Protein AF-A0A527G8Q9-F1 (afdb_monomer)

Foldseek 3Di:
DPDDDDQEAEAEPCVDPCVLQPVLLVLLVCLVVVVDQHAYEYEYQDPDDLVVSLVSSVNNNCVNPVDDDPVSSVSSSVRYHYQHDDPPDPVSVVD

Solvent-accessible surface area (backbone atoms only — not comparable to full-atom values): 5410 Å² total; per-residue (Å²): 129,87,77,86,76,81,71,61,47,78,37,76,48,46,82,36,68,62,30,28,65,46,46,37,35,50,52,43,50,30,33,60,70,65,78,45,88,51,43,35,36,29,29,28,65,63,90,63,56,60,66,57,52,46,52,46,33,50,51,21,26,34,75,68,63,73,63,77,57,67,67,44,47,53,55,39,52,72,31,53,44,67,46,55,33,51,93,87,42,69,73,48,80,75,112

Mean predicted aligned error: 3.5 Å

Nearest PDB structures (foldseek):
  4lgv-assembly1_D  TM=9.762E-01  e=6.355E-09  Mycobacterium avium 104
  4lgv-assembly1_A  TM=9.756E-01  e=2.381E-08  Mycobacterium avium 104
  4lgv-assembly1_B  TM=9.680E-01  e=2.535E-08  Mycobacterium avium 104
  1e77-assembly1_A  TM=8.858E-01  e=3.019E-06  Leuconostoc mesenteroides
  1h93-assembly1_A  TM=8.956E-01  e=8.794E-06  Leuconostoc mesenteroides

Sequence (95 aa):
MSQERSDTLVLFGATGDLAHKKIFPALYQMVAKGTLTEPVIGVAFDAWDLKQLQARARDGIVNALGKIDEKAFAKFASLLRYVSGDYRDGATFEK

Secondary structure (DSSP, 8-state):
-PPPPPS-EEEETTTSHHIIIIIHHHHHHHHHTTS--S-EEEEESS---HHHHHHHHHHHHHHHHS---HHHHHHHHHHEEEEE--TT-GGGGG-

Structure (mmCIF, N/CA/C/O backbone):
data_AF-A0A527G8Q9-F1
#
_entry.id   AF-A0A527G8Q9-F1
#
loop_
_atom_site.group_PDB
_atom_site.id
_atom_site.type_symbol
_atom_site.label_atom_id
_atom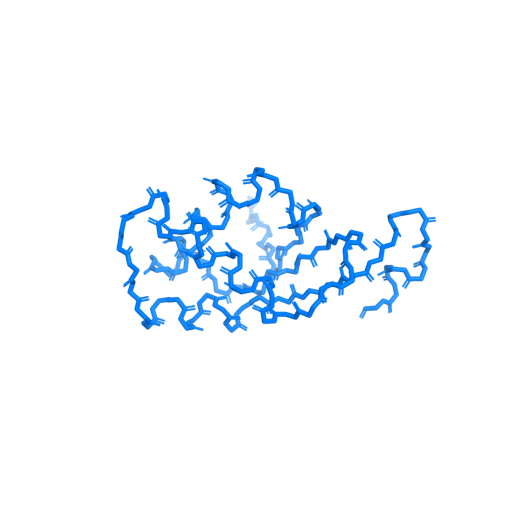_site.label_alt_id
_atom_site.label_comp_id
_atom_site.label_asym_id
_atom_site.label_entity_id
_atom_site.label_seq_id
_atom_site.pdbx_PDB_ins_code
_atom_site.Cartn_x
_atom_site.Cartn_y
_atom_site.Cartn_z
_atom_site.occupancy
_atom_site.B_iso_or_equiv
_atom_site.auth_seq_id
_atom_site.auth_comp_id
_atom_site.auth_asym_id
_atom_site.auth_atom_id
_atom_site.pdbx_PDB_model_num
ATOM 1 N N . MET A 1 1 ? -29.412 -2.414 -16.314 1.00 55.94 1 MET A N 1
ATOM 2 C CA . MET A 1 1 ? -28.226 -3.260 -16.551 1.00 55.94 1 MET A CA 1
ATOM 3 C C . MET A 1 1 ? -27.530 -3.435 -15.218 1.00 55.94 1 MET A C 1
ATOM 5 O O . MET A 1 1 ? -27.190 -2.427 -14.611 1.00 55.94 1 MET A O 1
ATOM 9 N N . SER A 1 2 ? -27.405 -4.661 -14.721 1.00 66.75 2 SER A N 1
ATOM 10 C CA . SER A 1 2 ? -26.583 -4.941 -13.541 1.00 66.75 2 SER A CA 1
ATOM 11 C C . SER A 1 2 ? -25.133 -4.691 -13.944 1.00 66.75 2 SER A C 1
ATOM 13 O O . SER A 1 2 ? -24.653 -5.314 -14.885 1.00 66.75 2 SER A O 1
ATOM 15 N N . GLN A 1 3 ? -24.478 -3.711 -13.331 1.00 78.25 3 GLN A N 1
ATOM 16 C CA . GLN A 1 3 ? -23.085 -3.397 -13.633 1.00 78.25 3 GLN A CA 1
ATOM 17 C C . GLN A 1 3 ? -22.219 -4.542 -13.093 1.00 78.25 3 GLN A C 1
ATOM 19 O O . GLN A 1 3 ? -22.307 -4.863 -11.907 1.00 78.25 3 GLN A O 1
ATOM 24 N N . GLU A 1 4 ? -21.447 -5.199 -13.960 1.00 87.25 4 GLU A N 1
ATOM 25 C CA . GLU A 1 4 ? -20.531 -6.258 -13.534 1.00 87.25 4 GLU A CA 1
ATOM 26 C C . GLU A 1 4 ? -19.478 -5.673 -12.590 1.00 87.25 4 GLU A C 1
ATOM 28 O O . GLU A 1 4 ? -18.879 -4.629 -12.860 1.00 87.25 4 GLU A O 1
ATOM 33 N N . ARG A 1 5 ? -19.296 -6.324 -11.440 1.00 88.25 5 ARG A N 1
ATOM 34 C CA . ARG A 1 5 ? -18.371 -5.885 -10.396 1.00 88.25 5 ARG A CA 1
ATOM 35 C C . ARG A 1 5 ? -17.032 -6.582 -10.595 1.00 88.25 5 ARG A C 1
ATOM 37 O O . ARG A 1 5 ? -16.987 -7.806 -10.636 1.00 88.25 5 ARG A O 1
ATOM 44 N N . SER A 1 6 ? -15.955 -5.804 -10.655 1.00 93.25 6 SER A N 1
ATOM 45 C CA . SER A 1 6 ? -14.590 -6.335 -10.632 1.00 93.25 6 SER A CA 1
ATOM 46 C C . SER A 1 6 ? -14.308 -7.072 -9.321 1.00 93.25 6 SER A C 1
ATOM 48 O O . SER A 1 6 ? -14.719 -6.628 -8.248 1.00 93.25 6 SER A O 1
ATOM 50 N N . ASP A 1 7 ? -13.576 -8.177 -9.412 1.00 94.88 7 ASP A N 1
ATOM 51 C CA . ASP A 1 7 ? -13.205 -9.057 -8.301 1.00 94.88 7 ASP A CA 1
ATOM 52 C C . ASP A 1 7 ? -11.735 -8.902 -7.867 1.00 94.88 7 ASP A C 1
ATOM 54 O O . ASP A 1 7 ? -11.297 -9.574 -6.938 1.00 94.88 7 ASP A O 1
ATOM 58 N N . THR A 1 8 ? -10.971 -8.020 -8.522 1.00 95.69 8 THR A N 1
ATOM 59 C CA . THR A 1 8 ? -9.571 -7.683 -8.215 1.00 95.69 8 THR A CA 1
ATOM 60 C C . THR A 1 8 ? -9.252 -6.254 -8.664 1.00 95.69 8 THR A C 1
ATOM 62 O O . THR A 1 8 ? -9.763 -5.776 -9.678 1.00 95.69 8 THR A O 1
ATOM 65 N N . LEU A 1 9 ? -8.377 -5.571 -7.921 1.00 96.94 9 LEU A N 1
ATOM 66 C CA . LEU A 1 9 ? -7.821 -4.267 -8.288 1.00 96.94 9 LEU A CA 1
ATOM 67 C C . LEU A 1 9 ? -6.324 -4.396 -8.595 1.00 96.94 9 LEU A C 1
ATOM 69 O O . LEU A 1 9 ? -5.553 -4.818 -7.737 1.00 96.94 9 LEU A O 1
ATOM 73 N N . VAL A 1 10 ? -5.895 -3.961 -9.780 1.00 96.81 10 VAL A N 1
ATOM 74 C CA . VAL A 1 10 ? -4.471 -3.897 -10.149 1.00 96.81 10 VAL A CA 1
ATOM 75 C C . VAL A 1 10 ? -3.996 -2.445 -10.120 1.00 96.81 10 VAL A C 1
ATOM 77 O O . VAL A 1 10 ? -4.556 -1.585 -10.799 1.00 96.81 10 VAL A O 1
ATOM 80 N N . LEU A 1 11 ? -2.964 -2.164 -9.325 1.00 96.56 11 LEU A N 1
ATOM 81 C CA . LEU A 1 11 ? -2.366 -0.842 -9.150 1.00 96.56 11 LEU A CA 1
ATOM 82 C C . LEU A 1 11 ? -0.964 -0.810 -9.764 1.00 96.56 11 LEU A C 1
ATOM 84 O O . LEU A 1 11 ? 0.005 -1.256 -9.149 1.00 96.56 11 LEU A O 1
ATOM 88 N N . PHE A 1 12 ? -0.847 -0.219 -10.949 1.00 95.81 12 PHE A N 1
ATOM 89 C CA . PHE A 1 12 ? 0.446 0.085 -11.561 1.00 95.81 12 PHE A CA 1
ATOM 90 C C . PHE A 1 12 ? 1.081 1.311 -10.901 1.00 95.81 12 PHE A C 1
ATOM 92 O O . PHE A 1 12 ? 0.403 2.295 -10.603 1.00 95.81 12 PHE A O 1
ATOM 99 N N . GLY A 1 13 ? 2.391 1.257 -10.667 1.00 94.88 13 GLY A N 1
ATOM 100 C CA . GLY A 1 13 ? 3.104 2.289 -9.917 1.00 94.88 13 GLY A CA 1
ATOM 101 C C . GLY A 1 13 ? 2.858 2.198 -8.412 1.00 94.88 13 GLY A C 1
ATOM 102 O O . GLY A 1 13 ? 2.819 3.224 -7.732 1.00 94.88 13 GLY A O 1
ATOM 103 N N . ALA A 1 14 ? 2.694 0.983 -7.880 1.00 95.56 14 ALA A N 1
ATOM 104 C CA . ALA A 1 14 ? 2.387 0.746 -6.467 1.00 95.56 14 ALA A CA 1
ATOM 105 C C . ALA A 1 14 ? 3.453 1.285 -5.490 1.00 95.56 14 ALA A C 1
ATOM 107 O O . ALA A 1 14 ? 3.142 1.574 -4.335 1.00 95.56 14 ALA A O 1
ATOM 108 N N . THR A 1 15 ? 4.696 1.467 -5.938 1.00 95.06 15 THR A N 1
ATOM 109 C CA . THR A 1 15 ? 5.776 2.083 -5.148 1.00 95.06 15 THR A CA 1
ATOM 110 C C . THR A 1 15 ? 5.806 3.610 -5.253 1.00 95.06 15 THR A C 1
ATOM 112 O O . THR A 1 15 ? 6.482 4.274 -4.465 1.00 95.06 15 THR A O 1
ATOM 115 N N . GLY A 1 16 ? 5.022 4.198 -6.158 1.00 95.19 16 GLY A N 1
ATOM 116 C CA . GLY A 1 16 ? 4.987 5.633 -6.407 1.00 95.19 16 GLY A CA 1
ATOM 117 C C . GLY A 1 16 ? 4.436 6.467 -5.247 1.00 95.19 16 GLY A C 1
ATOM 118 O O . GLY A 1 16 ? 3.785 5.981 -4.318 1.00 95.19 16 GLY A O 1
ATOM 119 N N . ASP A 1 17 ? 4.676 7.771 -5.328 1.00 96.31 17 ASP A N 1
ATOM 120 C CA . ASP A 1 17 ? 4.295 8.737 -4.293 1.00 96.31 17 ASP A CA 1
ATOM 121 C C . ASP A 1 17 ? 2.778 8.886 -4.132 1.00 96.31 17 ASP A C 1
ATOM 123 O O . ASP A 1 17 ? 2.280 9.031 -3.016 1.00 96.31 17 ASP A O 1
ATOM 127 N N . LEU A 1 18 ? 2.021 8.815 -5.232 1.00 97.06 18 LEU A N 1
ATOM 128 C CA . LEU A 1 18 ? 0.558 8.857 -5.174 1.00 97.06 18 LEU A CA 1
ATOM 129 C C . LEU A 1 18 ? -0.002 7.624 -4.455 1.00 97.06 18 LEU A C 1
ATOM 131 O O . LEU A 1 18 ? -0.923 7.745 -3.640 1.00 97.06 18 LEU A O 1
ATOM 135 N N . ALA A 1 19 ? 0.581 6.452 -4.729 1.00 97.25 19 ALA A N 1
ATOM 136 C CA . ALA A 1 19 ? 0.187 5.210 -4.086 1.00 97.25 19 ALA A CA 1
ATOM 137 C C . ALA A 1 19 ? 0.378 5.308 -2.567 1.00 97.25 19 ALA A C 1
ATOM 139 O O . ALA A 1 19 ? -0.558 5.078 -1.802 1.00 97.25 19 ALA A O 1
ATOM 140 N N . HIS A 1 20 ? 1.560 5.767 -2.154 1.00 96.94 20 HIS A N 1
ATOM 141 C CA . HIS A 1 20 ? 1.929 5.990 -0.757 1.00 96.94 20 HIS A CA 1
ATOM 142 C C . HIS A 1 20 ? 1.040 7.017 -0.045 1.00 96.94 20 HIS A C 1
ATOM 144 O O . HIS A 1 20 ? 0.474 6.717 1.003 1.00 96.94 20 HIS A O 1
ATOM 150 N N . LYS A 1 21 ? 0.873 8.212 -0.621 1.00 96.88 21 LYS A N 1
ATOM 151 C CA . LYS A 1 21 ? 0.238 9.353 0.060 1.00 96.88 21 LYS A CA 1
ATOM 152 C C . LYS A 1 21 ? -1.290 9.342 0.013 1.00 96.88 21 LYS A C 1
ATOM 154 O O . LYS A 1 21 ? -1.917 10.034 0.816 1.00 96.88 21 LYS A O 1
ATOM 159 N N . LYS A 1 22 ? -1.906 8.647 -0.953 1.00 97.25 22 LYS A N 1
ATOM 160 C CA . LYS A 1 22 ? -3.361 8.718 -1.195 1.00 97.25 22 LYS A CA 1
ATOM 161 C C . LYS A 1 22 ? -4.021 7.363 -1.416 1.00 97.25 22 LYS A C 1
ATOM 163 O O . LYS A 1 22 ? -5.031 7.095 -0.769 1.00 97.25 22 LYS A O 1
ATOM 168 N N . ILE A 1 23 ? -3.476 6.513 -2.290 1.00 97.81 23 ILE A N 1
ATOM 169 C CA . ILE A 1 23 ? -4.168 5.274 -2.683 1.00 97.81 23 ILE A CA 1
ATOM 170 C C . ILE A 1 23 ? -4.190 4.258 -1.540 1.00 97.81 23 ILE A C 1
ATOM 172 O O . ILE A 1 23 ? -5.268 3.803 -1.176 1.00 97.81 23 ILE A O 1
ATOM 176 N N . PHE A 1 24 ? -3.053 3.937 -0.914 1.00 97.69 24 PHE A N 1
ATOM 177 C CA . PHE A 1 24 ? -3.039 2.998 0.214 1.00 97.69 24 PHE A CA 1
ATOM 178 C C . PHE A 1 24 ? -3.889 3.470 1.405 1.00 97.69 24 PHE A C 1
ATOM 180 O O . PHE A 1 24 ? -4.670 2.657 1.903 1.00 97.69 24 PHE A O 1
ATOM 187 N N . PRO A 1 25 ? -3.849 4.756 1.822 1.00 97.75 25 PRO A N 1
ATOM 188 C CA . PRO A 1 25 ? -4.798 5.286 2.800 1.00 97.75 25 PRO A CA 1
ATOM 189 C C . PRO A 1 25 ? -6.268 5.071 2.418 1.00 97.75 25 PRO A C 1
ATOM 191 O O . PRO A 1 25 ? -7.058 4.633 3.255 1.00 97.75 25 PRO A O 1
ATOM 194 N N . ALA A 1 26 ? -6.639 5.337 1.162 1.00 97.81 26 ALA A N 1
ATOM 195 C CA . ALA A 1 26 ? -8.011 5.170 0.690 1.00 97.81 26 ALA A CA 1
ATOM 196 C C . ALA A 1 26 ? -8.443 3.694 0.672 1.00 97.81 26 ALA A C 1
ATOM 198 O O . ALA A 1 26 ? -9.509 3.360 1.189 1.00 97.81 26 ALA A O 1
ATOM 199 N N . LEU A 1 27 ? -7.603 2.799 0.145 1.00 97.50 27 LEU A N 1
ATOM 200 C CA . LEU A 1 27 ? -7.890 1.362 0.096 1.00 97.50 27 LEU A CA 1
ATOM 201 C C . LEU A 1 27 ? -8.011 0.764 1.500 1.00 97.50 27 LEU A C 1
ATOM 203 O O . LEU A 1 27 ? -8.950 0.018 1.771 1.00 97.50 27 LEU A O 1
ATOM 207 N N . TYR A 1 28 ? -7.129 1.150 2.423 1.00 98.06 28 TYR A N 1
ATOM 208 C CA . TYR A 1 28 ? -7.237 0.767 3.828 1.00 98.06 28 TYR A CA 1
ATOM 209 C C . TYR A 1 28 ? -8.576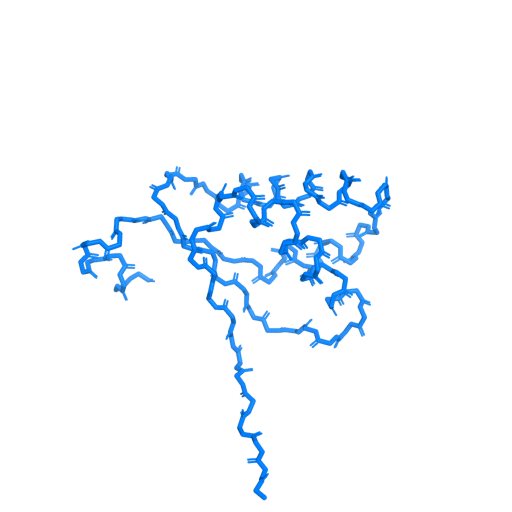 1.205 4.438 1.00 98.06 28 TYR A C 1
ATOM 211 O O . TYR A 1 28 ? -9.249 0.400 5.081 1.00 98.06 28 TYR A O 1
ATOM 219 N N . GLN A 1 29 ? -9.011 2.448 4.197 1.00 97.50 29 GLN A N 1
ATOM 220 C CA . GLN A 1 29 ? -10.315 2.921 4.673 1.00 97.50 29 GLN A CA 1
ATOM 221 C C . GLN A 1 29 ? -11.482 2.136 4.063 1.00 97.50 29 GLN A C 1
ATOM 223 O O . GLN A 1 29 ? -12.465 1.883 4.757 1.00 97.50 29 GLN A O 1
ATOM 228 N N . MET A 1 30 ? -11.393 1.738 2.792 1.00 97.19 30 MET A N 1
ATOM 229 C CA . MET A 1 30 ? -12.407 0.893 2.153 1.00 97.19 30 MET A CA 1
ATOM 230 C C . MET A 1 30 ? -12.459 -0.502 2.785 1.00 97.19 30 MET A C 1
ATOM 232 O O . MET A 1 30 ? -13.547 -1.000 3.072 1.00 97.19 30 MET A O 1
ATOM 236 N N . VAL A 1 31 ? -11.307 -1.110 3.086 1.00 97.12 31 VAL A N 1
ATOM 237 C CA . VAL A 1 31 ? -11.248 -2.399 3.797 1.00 97.12 31 VAL A CA 1
ATOM 238 C C . VAL A 1 31 ? -11.810 -2.279 5.211 1.00 97.12 31 VAL A C 1
ATOM 240 O O . VAL A 1 31 ? -12.592 -3.136 5.630 1.00 97.12 31 VAL A O 1
ATOM 243 N N . ALA A 1 32 ? -11.470 -1.205 5.928 1.00 95.81 32 ALA A N 1
ATOM 244 C CA . ALA A 1 32 ? -11.991 -0.926 7.265 1.00 95.81 32 ALA A CA 1
ATOM 245 C C . ALA A 1 32 ? -13.521 -0.750 7.266 1.00 95.81 32 ALA A C 1
ATOM 247 O O . ALA A 1 32 ? -14.192 -1.189 8.195 1.00 95.81 32 ALA A O 1
ATOM 248 N N . LYS A 1 33 ? -14.082 -0.164 6.200 1.00 96.12 33 LYS A N 1
ATOM 249 C CA . LYS A 1 33 ? -15.534 -0.023 5.989 1.00 96.12 33 LYS A CA 1
ATOM 250 C C . LYS A 1 33 ? -16.198 -1.275 5.403 1.00 96.12 33 LYS A C 1
ATOM 252 O O . LYS A 1 33 ? -17.416 -1.300 5.268 1.00 96.12 33 LYS A O 1
ATOM 257 N N . GLY A 1 34 ? -15.421 -2.294 5.030 1.00 94.69 34 GLY A N 1
ATOM 258 C CA . GLY A 1 34 ? -15.922 -3.506 4.380 1.00 94.69 34 GLY A CA 1
ATOM 259 C C . GLY A 1 34 ? -16.384 -3.313 2.932 1.00 94.69 34 GLY A C 1
ATOM 260 O O . GLY A 1 34 ? -17.031 -4.203 2.395 1.00 94.69 34 GLY A O 1
ATOM 261 N N . THR A 1 35 ? -16.059 -2.185 2.292 1.00 95.12 35 THR A N 1
ATOM 262 C CA . THR A 1 35 ? -16.427 -1.901 0.892 1.00 95.12 35 THR A CA 1
ATOM 263 C C . THR A 1 35 ? -15.399 -2.413 -0.117 1.00 95.12 35 THR A C 1
ATOM 265 O O . THR A 1 35 ? -15.672 -2.414 -1.315 1.00 95.12 35 THR A O 1
ATOM 268 N N . LEU A 1 36 ? -14.228 -2.843 0.362 1.00 95.75 36 LEU A N 1
ATOM 269 C CA . LEU A 1 36 ? -13.226 -3.580 -0.401 1.00 95.75 36 LEU A CA 1
ATOM 270 C C . LEU A 1 36 ? -12.918 -4.893 0.322 1.00 95.75 36 LEU A C 1
ATOM 272 O O . LEU A 1 36 ? -12.506 -4.894 1.487 1.00 95.75 36 LEU A O 1
ATOM 276 N N . THR A 1 37 ? -13.130 -6.002 -0.373 1.00 95.44 37 THR A N 1
ATOM 277 C CA . THR A 1 37 ? -12.849 -7.367 0.105 1.00 95.44 37 THR A CA 1
ATOM 278 C C . THR A 1 37 ? -11.977 -8.159 -0.861 1.00 95.44 37 THR A C 1
ATOM 280 O O . THR A 1 37 ? -11.557 -9.269 -0.548 1.00 95.44 37 THR A O 1
ATOM 283 N N . GLU A 1 38 ? -11.704 -7.574 -2.018 1.00 96.75 38 GLU A N 1
ATOM 284 C CA . GLU A 1 38 ? -11.021 -8.168 -3.152 1.00 96.75 38 GLU A CA 1
ATOM 285 C C . GLU A 1 38 ? -9.499 -7.972 -3.061 1.00 96.75 38 GLU A C 1
ATOM 287 O O . GLU A 1 38 ? -9.033 -7.027 -2.411 1.00 96.75 38 GLU A O 1
ATOM 292 N N . PRO A 1 39 ? -8.704 -8.833 -3.720 1.00 97.75 39 PRO A N 1
ATOM 293 C CA . PRO A 1 39 ? -7.261 -8.665 -3.800 1.00 97.75 39 PRO A CA 1
ATOM 294 C C . PRO A 1 39 ? -6.852 -7.340 -4.451 1.00 97.75 39 PRO A C 1
ATOM 296 O O . PRO A 1 39 ? -7.482 -6.857 -5.396 1.00 97.75 39 PRO A O 1
ATOM 299 N N . VAL A 1 40 ? -5.737 -6.788 -3.972 1.00 97.94 40 VAL A N 1
ATOM 300 C CA . VAL A 1 40 ? -5.082 -5.617 -4.557 1.00 97.94 40 VAL A CA 1
ATOM 301 C C . VAL A 1 40 ? -3.676 -6.012 -4.989 1.00 97.94 40 VAL A C 1
ATOM 303 O O . VAL A 1 40 ? -2.811 -6.277 -4.153 1.00 97.94 40 VAL A O 1
ATOM 306 N N . ILE A 1 41 ? -3.443 -6.043 -6.296 1.00 97.38 41 ILE A N 1
ATOM 307 C CA . ILE A 1 41 ? -2.161 -6.412 -6.894 1.00 97.38 41 ILE A CA 1
ATOM 308 C C . ILE A 1 41 ? -1.395 -5.134 -7.220 1.00 97.38 41 ILE A C 1
ATOM 310 O O . ILE A 1 41 ? -1.776 -4.384 -8.114 1.00 97.38 41 ILE A O 1
ATOM 314 N N . GLY A 1 42 ? -0.318 -4.867 -6.487 1.00 96.75 42 GLY A N 1
ATOM 315 C CA . GLY A 1 42 ? 0.611 -3.795 -6.818 1.00 96.75 42 GLY A CA 1
ATOM 316 C C . GLY A 1 42 ? 1.618 -4.252 -7.868 1.00 96.75 42 GLY A C 1
ATOM 317 O O . GLY A 1 42 ? 2.243 -5.293 -7.693 1.00 96.75 42 GLY A O 1
ATOM 318 N N . VAL A 1 43 ? 1.811 -3.465 -8.921 1.00 96.56 43 VAL A N 1
ATOM 319 C CA . VAL A 1 43 ? 2.847 -3.703 -9.934 1.00 96.56 43 VAL A CA 1
ATOM 320 C C . VAL A 1 43 ? 3.789 -2.508 -9.956 1.00 96.56 43 VAL A C 1
ATOM 322 O O . VAL A 1 43 ? 3.330 -1.363 -10.048 1.00 96.56 43 VAL A O 1
ATOM 325 N N . ALA A 1 44 ? 5.094 -2.747 -9.849 1.00 95.31 44 ALA A N 1
ATOM 326 C CA . ALA A 1 44 ? 6.103 -1.706 -10.030 1.00 95.31 44 ALA A CA 1
ATOM 327 C C . ALA A 1 44 ? 7.473 -2.271 -10.433 1.00 95.31 44 ALA A C 1
ATOM 329 O O . ALA A 1 44 ? 7.718 -3.473 -10.368 1.00 95.31 44 ALA A O 1
ATOM 330 N N . PHE A 1 45 ? 8.365 -1.374 -10.857 1.00 93.31 45 PHE A N 1
ATOM 331 C CA . PHE A 1 45 ? 9.716 -1.726 -11.296 1.00 93.31 45 PHE A CA 1
ATOM 332 C C . PHE A 1 45 ? 10.608 -2.200 -10.142 1.00 93.31 45 PHE A C 1
ATOM 334 O O . PHE A 1 45 ? 11.443 -3.083 -10.324 1.00 93.31 45 PHE A O 1
ATOM 341 N N . ASP A 1 46 ? 10.441 -1.624 -8.948 1.00 92.50 46 ASP A N 1
ATOM 342 C CA . ASP A 1 46 ? 11.297 -1.928 -7.806 1.00 92.50 46 ASP A CA 1
ATOM 343 C C . ASP A 1 46 ? 11.214 -3.413 -7.418 1.00 92.50 46 ASP A C 1
ATOM 345 O O . ASP A 1 46 ? 10.129 -3.986 -7.275 1.00 92.50 46 ASP A O 1
ATOM 349 N N . ALA A 1 47 ? 12.366 -4.041 -7.183 1.00 91.31 47 ALA A N 1
ATOM 350 C CA . ALA A 1 47 ? 12.471 -5.444 -6.780 1.00 91.31 47 ALA A CA 1
ATOM 351 C C . ALA A 1 47 ? 12.137 -5.643 -5.289 1.00 91.31 47 ALA A C 1
ATOM 353 O O . ALA A 1 47 ? 12.951 -6.140 -4.514 1.00 91.31 47 ALA A O 1
ATOM 354 N N . TRP A 1 48 ? 10.955 -5.188 -4.878 1.00 93.50 48 TRP A N 1
ATOM 355 C CA . TRP A 1 48 ? 10.463 -5.319 -3.512 1.00 93.50 48 TRP A CA 1
ATOM 356 C C . TRP A 1 48 ? 9.835 -6.682 -3.267 1.00 93.50 48 TRP A C 1
ATOM 358 O O . TRP A 1 48 ? 9.265 -7.298 -4.167 1.00 93.50 48 TRP A O 1
ATOM 368 N N . ASP A 1 49 ? 9.885 -7.118 -2.015 1.00 93.94 49 ASP A N 1
ATOM 369 C CA . ASP A 1 49 ? 8.995 -8.159 -1.528 1.00 93.94 49 ASP A CA 1
ATOM 370 C C . ASP A 1 49 ? 7.654 -7.568 -1.040 1.00 93.94 49 ASP A C 1
ATOM 372 O O . ASP A 1 49 ? 7.471 -6.356 -0.867 1.00 93.94 49 ASP A O 1
ATOM 376 N N . LEU A 1 50 ? 6.679 -8.446 -0.796 1.00 95.56 50 LEU A N 1
ATOM 377 C CA . LEU A 1 50 ? 5.365 -8.037 -0.296 1.00 95.56 50 LEU A CA 1
ATOM 378 C C . LEU A 1 50 ? 5.446 -7.330 1.071 1.00 95.56 50 LEU A C 1
ATOM 380 O O . LEU A 1 50 ? 4.625 -6.458 1.356 1.00 95.56 50 LEU A O 1
ATOM 384 N N . LYS A 1 51 ? 6.425 -7.672 1.919 1.00 96.38 51 LYS A N 1
ATOM 385 C 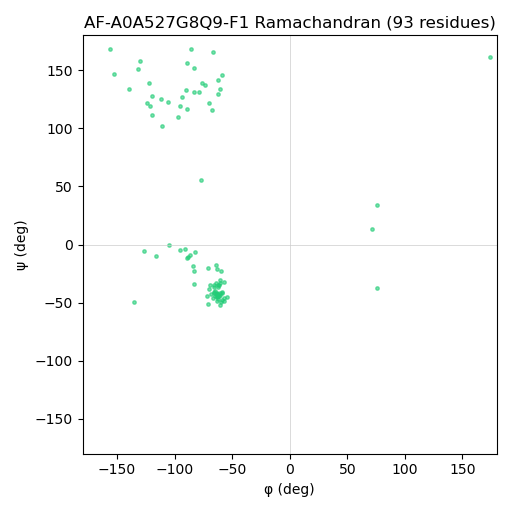CA . LYS A 1 51 ? 6.569 -7.069 3.252 1.00 96.38 51 LYS A CA 1
ATOM 386 C C . LYS A 1 51 ? 7.014 -5.613 3.147 1.00 96.38 51 LYS A C 1
ATOM 388 O O . LYS A 1 51 ? 6.508 -4.776 3.890 1.00 96.38 51 LYS A O 1
ATOM 393 N N . GLN A 1 52 ? 7.897 -5.290 2.206 1.00 97.12 52 GLN A N 1
ATOM 394 C CA . GLN A 1 52 ? 8.312 -3.919 1.915 1.00 97.12 52 GLN A CA 1
ATOM 395 C C . GLN A 1 52 ? 7.134 -3.081 1.409 1.00 97.12 52 GLN A C 1
ATOM 397 O O . GLN A 1 52 ? 6.937 -1.956 1.877 1.00 97.12 52 GLN A O 1
ATOM 402 N N . LEU A 1 53 ? 6.290 -3.641 0.531 1.00 96.31 53 LEU A N 1
ATOM 403 C CA . LEU A 1 53 ? 5.065 -2.969 0.091 1.00 96.31 53 LEU A CA 1
ATOM 404 C C . LEU A 1 53 ? 4.105 -2.719 1.263 1.00 96.31 53 LEU A C 1
ATOM 406 O O . LEU A 1 53 ? 3.607 -1.605 1.425 1.00 96.31 53 LEU A O 1
ATOM 410 N N . GLN A 1 54 ? 3.871 -3.728 2.108 1.00 97.25 54 GLN A N 1
ATOM 411 C CA . GLN A 1 54 ? 3.025 -3.602 3.299 1.00 97.25 54 GLN A CA 1
ATOM 412 C C . GLN A 1 54 ? 3.564 -2.545 4.270 1.00 97.25 54 GLN A C 1
ATOM 414 O O . GLN A 1 54 ? 2.786 -1.748 4.793 1.00 97.25 54 GLN A O 1
ATOM 419 N N . ALA A 1 55 ? 4.881 -2.497 4.484 1.00 97.25 55 ALA A N 1
ATOM 420 C CA . ALA A 1 55 ? 5.522 -1.492 5.325 1.00 97.25 55 ALA A CA 1
ATOM 421 C C . ALA A 1 55 ? 5.341 -0.078 4.755 1.00 97.25 55 ALA A C 1
ATOM 423 O O . ALA A 1 55 ? 4.934 0.825 5.487 1.00 97.25 55 ALA A O 1
ATOM 424 N N . ARG A 1 56 ? 5.548 0.112 3.442 1.00 96.38 56 ARG A N 1
ATOM 425 C CA . ARG A 1 56 ? 5.287 1.399 2.773 1.00 96.38 56 ARG A CA 1
ATOM 426 C C . ARG A 1 56 ? 3.820 1.797 2.882 1.00 96.38 56 ARG A C 1
ATOM 428 O O . ARG A 1 56 ? 3.525 2.949 3.181 1.00 96.38 56 ARG A O 1
ATOM 435 N N . ALA A 1 57 ? 2.899 0.867 2.653 1.00 96.94 57 ALA A N 1
ATOM 436 C CA . ALA A 1 57 ? 1.474 1.141 2.762 1.00 96.94 57 ALA A CA 1
ATOM 437 C C . ALA A 1 57 ? 1.098 1.552 4.193 1.00 96.94 57 ALA A C 1
ATOM 439 O O . ALA A 1 57 ? 0.395 2.543 4.375 1.00 96.94 57 ALA A O 1
ATOM 440 N N . ARG A 1 58 ? 1.617 0.844 5.206 1.00 97.31 58 ARG A N 1
ATOM 441 C CA . ARG A 1 58 ? 1.426 1.176 6.625 1.00 97.31 58 ARG A CA 1
ATOM 442 C C . ARG A 1 58 ? 1.907 2.583 6.948 1.00 97.31 58 ARG A C 1
ATOM 444 O O . ARG A 1 58 ? 1.166 3.340 7.563 1.00 97.31 58 ARG A O 1
ATOM 451 N N . ASP A 1 59 ? 3.116 2.927 6.516 1.00 97.38 59 ASP A N 1
ATOM 452 C CA . ASP A 1 59 ? 3.679 4.261 6.704 1.00 97.38 59 ASP A CA 1
ATOM 453 C C . ASP A 1 59 ? 2.795 5.339 6.053 1.00 97.38 59 ASP A C 1
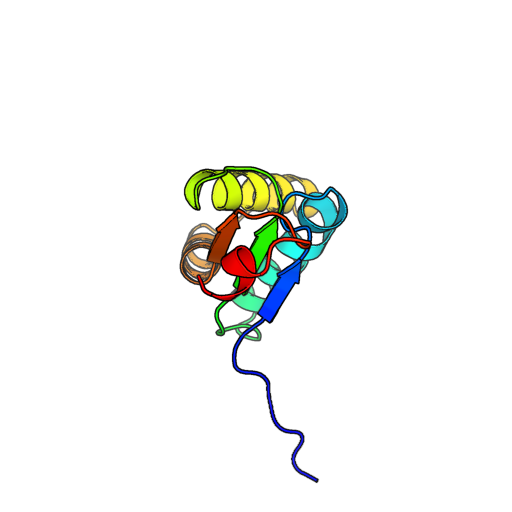ATOM 455 O O . ASP A 1 59 ? 2.402 6.299 6.710 1.00 97.38 59 ASP A O 1
ATOM 459 N N . GLY A 1 60 ? 2.374 5.137 4.801 1.00 96.62 60 GLY A N 1
ATOM 460 C CA . GLY A 1 60 ? 1.461 6.052 4.109 1.00 96.62 60 GLY A CA 1
ATOM 461 C C . GLY A 1 60 ? 0.121 6.233 4.832 1.00 96.62 60 GLY A C 1
ATOM 462 O O . GLY A 1 60 ? -0.366 7.354 4.977 1.00 96.62 60 GLY A O 1
ATOM 463 N N . ILE A 1 61 ? -0.453 5.141 5.347 1.00 96.88 61 ILE A N 1
ATOM 464 C CA . ILE A 1 61 ? -1.696 5.146 6.133 1.00 96.88 61 ILE A CA 1
ATOM 465 C C . ILE A 1 61 ? -1.520 5.935 7.433 1.00 96.88 61 ILE A C 1
ATOM 467 O O . ILE A 1 61 ? -2.349 6.791 7.738 1.00 96.88 61 ILE A O 1
ATOM 471 N N . VAL A 1 62 ? -0.450 5.673 8.189 1.00 96.75 62 VAL A N 1
ATOM 472 C CA . VAL A 1 62 ? -0.164 6.374 9.449 1.00 96.75 62 VAL A CA 1
ATOM 473 C C . VAL A 1 62 ? 0.063 7.862 9.194 1.00 96.75 62 VAL A C 1
ATOM 475 O O . VAL A 1 62 ? -0.513 8.687 9.896 1.00 96.75 62 VAL A O 1
ATOM 478 N N . ASN A 1 63 ? 0.806 8.222 8.148 1.00 95.94 63 ASN A N 1
ATOM 479 C CA . ASN A 1 63 ? 1.051 9.620 7.793 1.00 95.94 63 ASN A CA 1
ATOM 480 C C . ASN A 1 63 ? -0.224 10.352 7.341 1.00 95.94 63 ASN A C 1
ATOM 482 O O . ASN A 1 63 ? -0.386 11.537 7.622 1.00 95.94 63 ASN A O 1
ATOM 486 N N . ALA A 1 64 ? -1.146 9.666 6.660 1.00 95.19 64 ALA A N 1
ATOM 487 C CA . ALA A 1 64 ? -2.386 10.272 6.179 1.00 95.19 64 ALA A CA 1
ATOM 488 C C . ALA A 1 64 ? -3.499 10.336 7.240 1.00 95.19 64 ALA A C 1
ATOM 490 O O . ALA A 1 64 ? -4.304 11.266 7.214 1.00 95.19 64 ALA A O 1
ATOM 491 N N . LEU A 1 65 ? -3.587 9.343 8.134 1.00 93.50 65 LEU A N 1
ATOM 492 C CA . LEU A 1 65 ? -4.720 9.156 9.055 1.00 93.50 65 LEU A CA 1
ATOM 493 C C . LEU A 1 65 ? -4.344 9.286 10.539 1.00 93.50 65 LEU A C 1
ATOM 495 O O . LEU A 1 65 ? -5.224 9.311 11.399 1.00 93.50 65 LEU A O 1
ATOM 499 N N . GLY A 1 66 ? -3.052 9.342 10.863 1.00 91.56 66 GLY A N 1
ATOM 500 C CA . GLY A 1 66 ? -2.505 9.487 12.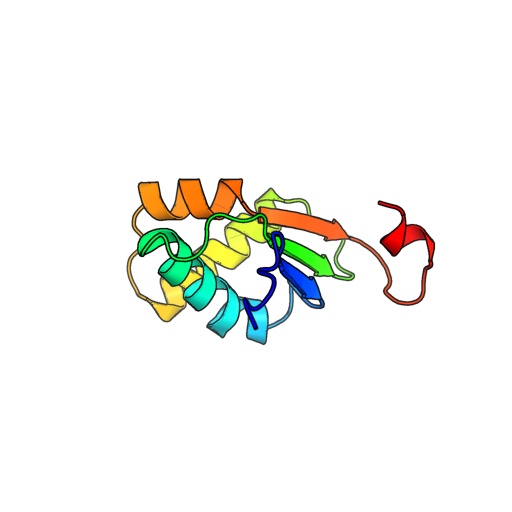215 1.00 91.56 66 GLY A CA 1
ATOM 501 C C . GLY A 1 66 ? -2.549 8.221 13.075 1.00 91.56 66 GLY A C 1
ATOM 502 O O . GLY A 1 66 ? -1.618 7.963 13.834 1.00 91.56 66 GLY A O 1
ATOM 503 N N . LYS A 1 67 ? -3.609 7.411 12.977 1.00 89.25 67 LYS A N 1
ATOM 504 C CA . LYS A 1 67 ? -3.751 6.141 13.708 1.00 89.25 67 LYS A CA 1
ATOM 505 C C . LYS A 1 67 ? -4.173 5.014 12.781 1.00 89.25 67 LYS A C 1
ATOM 507 O O . LYS A 1 67 ? -4.889 5.228 11.804 1.00 89.25 67 LYS A O 1
ATOM 512 N N . ILE A 1 68 ? -3.763 3.805 13.143 1.00 94.00 68 ILE A N 1
ATOM 513 C CA . ILE A 1 68 ? -4.097 2.581 12.429 1.00 94.00 68 ILE A CA 1
ATOM 514 C C . ILE A 1 68 ? -4.798 1.601 13.369 1.00 94.00 68 ILE A C 1
ATOM 516 O O . ILE A 1 68 ? -4.429 1.477 14.535 1.00 94.00 68 ILE A O 1
ATOM 520 N N . ASP A 1 69 ? -5.831 0.933 12.867 1.00 94.81 69 ASP A N 1
ATOM 521 C CA . ASP A 1 69 ? -6.438 -0.221 13.520 1.00 94.81 69 ASP A CA 1
ATOM 522 C C . ASP A 1 69 ? -5.693 -1.463 13.024 1.00 94.81 69 ASP A C 1
ATOM 524 O O . ASP A 1 69 ? -5.712 -1.777 11.831 1.00 94.81 69 ASP A O 1
ATOM 528 N N . GLU A 1 70 ? -5.026 -2.167 13.937 1.00 95.50 70 GLU A N 1
ATOM 529 C CA . GLU A 1 70 ? -4.223 -3.345 13.605 1.00 95.50 70 GLU A CA 1
ATOM 530 C C . GLU A 1 70 ? -5.042 -4.468 12.965 1.00 95.50 70 GLU A C 1
ATOM 532 O O . GLU A 1 70 ? -4.534 -5.171 12.094 1.00 95.50 70 GLU A O 1
ATOM 537 N N . LYS A 1 71 ? -6.318 -4.632 13.335 1.00 95.81 71 LYS A N 1
ATOM 538 C CA . LYS A 1 71 ? -7.182 -5.659 12.737 1.00 95.81 71 LYS A CA 1
ATOM 539 C C . LYS A 1 71 ? -7.543 -5.287 11.305 1.00 95.81 71 LYS A C 1
ATOM 541 O O . LYS A 1 71 ? -7.469 -6.130 10.410 1.00 95.81 71 LYS A O 1
ATOM 546 N N . ALA A 1 72 ? -7.903 -4.023 11.081 1.00 95.69 72 ALA A N 1
ATOM 547 C CA . ALA A 1 72 ? -8.201 -3.523 9.742 1.00 95.69 72 ALA A CA 1
ATOM 548 C C . ALA A 1 72 ?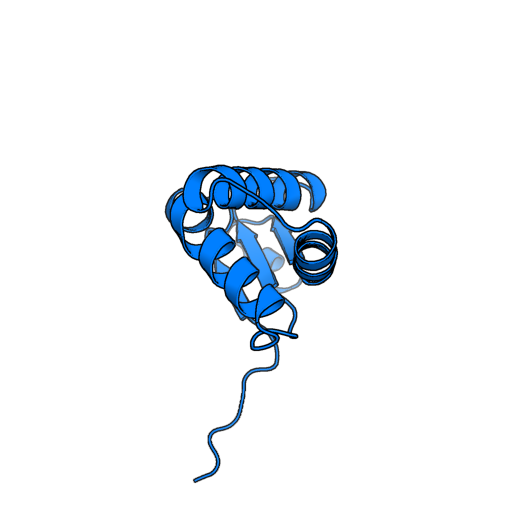 -6.954 -3.560 8.849 1.00 95.69 72 ALA A C 1
ATOM 550 O O . ALA A 1 72 ? -7.039 -3.957 7.687 1.00 95.69 72 ALA A O 1
ATOM 551 N N . PHE A 1 73 ? -5.786 -3.216 9.397 1.00 97.31 73 PHE A N 1
ATOM 552 C CA . PHE A 1 73 ? -4.532 -3.271 8.661 1.00 97.31 73 PHE A CA 1
ATOM 553 C C . PHE A 1 73 ? -4.113 -4.703 8.356 1.00 97.31 73 PHE A C 1
ATOM 555 O O . PHE A 1 73 ? -3.726 -4.968 7.227 1.00 97.31 73 PHE A O 1
ATOM 562 N N . ALA A 1 74 ? -4.241 -5.641 9.297 1.00 97.69 74 ALA A N 1
ATOM 563 C CA . ALA A 1 74 ? -3.961 -7.051 9.039 1.00 97.69 74 ALA A CA 1
ATOM 564 C C . ALA A 1 74 ? -4.845 -7.604 7.909 1.00 97.69 74 ALA A C 1
ATOM 566 O O . ALA A 1 74 ? -4.352 -8.309 7.029 1.00 97.69 74 ALA A O 1
ATOM 567 N N . LYS A 1 75 ? -6.132 -7.224 7.884 1.00 97.56 75 LYS A N 1
ATOM 568 C CA . LYS A 1 75 ? -7.043 -7.563 6.783 1.00 97.56 75 LYS A CA 1
ATOM 569 C C . LYS A 1 75 ? -6.621 -6.906 5.468 1.00 97.56 75 LYS A C 1
ATOM 571 O O . LYS A 1 75 ? -6.612 -7.558 4.436 1.00 97.56 75 LYS A O 1
ATOM 576 N N . PHE A 1 76 ? -6.257 -5.629 5.479 1.00 97.88 76 PHE A N 1
ATOM 577 C CA . PHE A 1 76 ? -5.788 -4.944 4.275 1.00 97.88 76 PHE A CA 1
ATOM 578 C C . PHE A 1 76 ? -4.482 -5.560 3.744 1.00 97.88 76 PHE A C 1
ATOM 580 O O . PHE A 1 76 ? -4.366 -5.852 2.558 1.00 97.88 76 PHE A O 1
ATOM 587 N N . ALA A 1 77 ? -3.528 -5.841 4.628 1.00 97.56 77 ALA A N 1
ATOM 588 C CA . ALA A 1 77 ? -2.250 -6.455 4.300 1.00 97.56 77 ALA A CA 1
ATOM 589 C C . ALA A 1 77 ? -2.412 -7.861 3.706 1.00 97.56 77 ALA A C 1
ATOM 591 O O . ALA A 1 77 ? -1.652 -8.220 2.807 1.00 97.56 77 ALA A O 1
ATOM 592 N N . SER A 1 78 ? -3.406 -8.639 4.153 1.00 97.69 78 SER A N 1
ATOM 593 C CA . SER A 1 78 ? -3.687 -9.967 3.592 1.00 97.69 78 SER A CA 1
ATOM 594 C C . SER A 1 7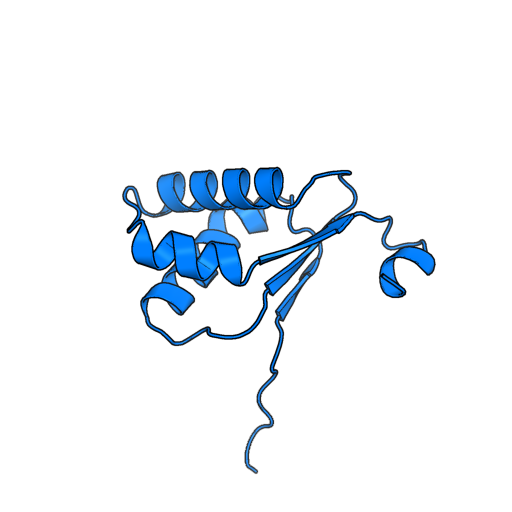8 ? -4.293 -9.923 2.184 1.00 97.69 78 SER A C 1
ATOM 596 O O . SER A 1 78 ? -4.173 -10.905 1.447 1.00 97.69 78 SER A O 1
ATOM 598 N N . LEU A 1 79 ? -4.883 -8.792 1.780 1.00 97.81 79 LEU A N 1
ATOM 599 C CA . LEU A 1 79 ? -5.390 -8.562 0.422 1.00 97.81 79 LEU A CA 1
ATOM 600 C C . LEU A 1 79 ? -4.302 -8.086 -0.551 1.00 97.81 79 LEU A C 1
ATOM 602 O O . LEU A 1 79 ? -4.481 -8.208 -1.761 1.00 97.81 79 LEU A O 1
ATOM 606 N N . LEU A 1 80 ? -3.172 -7.576 -0.050 1.00 97.88 80 LEU A N 1
ATOM 607 C CA . LEU A 1 80 ? -2.086 -7.083 -0.894 1.00 97.88 80 LEU A CA 1
ATOM 608 C C . LEU A 1 80 ? -1.312 -8.228 -1.558 1.00 97.88 80 LEU A C 1
ATOM 610 O O . LEU A 1 80 ? -0.963 -9.234 -0.933 1.00 97.88 80 LEU A O 1
ATOM 614 N N . ARG A 1 81 ? -1.001 -8.042 -2.836 1.00 97.38 81 ARG A N 1
ATOM 615 C CA . ARG A 1 81 ? -0.055 -8.832 -3.631 1.00 97.38 81 ARG A CA 1
ATOM 616 C C . ARG A 1 81 ? 0.905 -7.875 -4.327 1.00 97.38 81 ARG A C 1
ATOM 618 O O . ARG A 1 81 ? 0.587 -6.697 -4.492 1.00 97.38 81 ARG A O 1
ATOM 625 N N . TYR A 1 82 ? 2.071 -8.370 -4.719 1.00 97.00 82 TYR A N 1
ATOM 626 C CA . TYR A 1 82 ? 3.064 -7.555 -5.404 1.00 97.00 82 TYR A CA 1
ATOM 627 C C . TYR A 1 82 ? 3.729 -8.323 -6.539 1.00 97.00 82 TYR A C 1
ATOM 629 O O . TYR A 1 82 ? 4.146 -9.464 -6.348 1.00 97.00 82 TYR A O 1
ATOM 637 N N . VAL A 1 83 ? 3.840 -7.667 -7.689 1.00 95.81 83 VAL A N 1
ATOM 638 C CA . VAL A 1 83 ? 4.589 -8.131 -8.853 1.00 95.81 83 VAL A CA 1
ATOM 639 C C . VAL A 1 83 ? 5.650 -7.084 -9.165 1.00 95.81 83 VAL A C 1
ATOM 641 O O . VAL A 1 83 ? 5.333 -5.930 -9.460 1.00 95.81 83 VAL A O 1
ATOM 644 N N . SER A 1 84 ? 6.915 -7.491 -9.106 1.00 94.31 84 SER A N 1
ATOM 645 C CA . SER A 1 84 ? 8.026 -6.684 -9.600 1.00 94.31 84 SER A CA 1
ATOM 646 C C . SER A 1 84 ? 8.307 -7.001 -11.070 1.00 94.31 84 SER A C 1
ATOM 648 O O . SER A 1 84 ? 8.400 -8.172 -11.466 1.00 94.31 84 SER A O 1
ATOM 650 N N . GLY A 1 85 ? 8.460 -5.964 -11.890 1.00 91.94 85 GLY A N 1
ATOM 651 C CA . GLY A 1 85 ? 8.793 -6.124 -13.303 1.00 91.94 85 GLY A CA 1
ATOM 652 C C . GLY A 1 85 ? 8.781 -4.823 -14.100 1.00 91.94 85 GLY A C 1
ATOM 653 O O . GLY A 1 85 ? 8.217 -3.814 -13.675 1.00 91.94 85 GLY A O 1
ATOM 654 N N . ASP A 1 86 ? 9.430 -4.848 -15.265 1.00 90.25 86 ASP A N 1
ATOM 655 C CA . ASP A 1 86 ? 9.385 -3.751 -16.235 1.00 90.25 86 ASP A CA 1
ATOM 656 C C . ASP A 1 86 ? 8.068 -3.826 -17.016 1.00 90.25 86 ASP A C 1
ATOM 658 O O . ASP A 1 86 ? 7.705 -4.876 -17.543 1.00 90.25 86 ASP A O 1
ATOM 662 N N . TYR A 1 87 ? 7.359 -2.704 -17.128 1.00 88.69 87 TYR A N 1
ATOM 663 C CA . TYR A 1 87 ? 6.109 -2.613 -17.888 1.00 88.69 87 TYR A CA 1
ATOM 664 C C . TYR A 1 87 ? 6.285 -2.869 -19.388 1.00 88.69 87 TYR A C 1
ATOM 666 O O . TYR A 1 87 ? 5.305 -3.098 -20.092 1.00 88.69 87 TYR A O 1
ATOM 674 N N . ARG A 1 88 ? 7.519 -2.781 -19.889 1.00 90.38 88 ARG A N 1
ATOM 675 C CA . ARG A 1 88 ? 7.869 -3.051 -21.287 1.00 90.38 88 ARG A CA 1
ATOM 676 C C . ARG A 1 88 ? 8.218 -4.515 -21.530 1.00 90.38 88 ARG A C 1
ATOM 678 O O . ARG A 1 88 ? 8.339 -4.910 -22.685 1.00 90.38 88 ARG A O 1
ATOM 685 N N . ASP A 1 89 ? 8.405 -5.294 -20.468 1.00 91.38 89 ASP A N 1
ATOM 686 C CA . ASP A 1 89 ? 8.700 -6.716 -20.558 1.00 91.38 89 ASP A CA 1
ATOM 687 C C . ASP A 1 89 ? 7.405 -7.526 -20.422 1.00 91.38 89 ASP A C 1
ATOM 689 O O . ASP A 1 89 ? 6.722 -7.468 -19.396 1.00 91.38 89 ASP A O 1
ATOM 693 N N . GLY A 1 90 ? 7.077 -8.296 -21.463 1.00 89.06 90 GLY A N 1
ATOM 694 C CA . GLY A 1 90 ? 5.914 -9.182 -21.484 1.00 89.06 90 GLY A CA 1
ATOM 695 C C . GLY A 1 90 ? 5.920 -10.194 -20.337 1.00 89.06 90 GLY A C 1
ATOM 696 O O . GLY A 1 90 ? 4.862 -10.480 -19.780 1.00 89.06 90 GLY A O 1
ATOM 697 N N . ALA A 1 91 ? 7.103 -10.641 -19.899 1.00 90.44 91 ALA A N 1
ATOM 698 C CA . ALA A 1 91 ? 7.244 -11.597 -18.803 1.00 90.44 91 ALA A CA 1
ATOM 699 C C . ALA A 1 91 ? 6.714 -11.062 -17.460 1.00 90.44 91 ALA A C 1
ATOM 701 O O . ALA A 1 91 ? 6.389 -11.842 -16.568 1.00 90.44 91 ALA A O 1
ATOM 702 N N . THR A 1 92 ? 6.594 -9.739 -17.293 1.00 89.94 92 THR A N 1
ATOM 703 C CA . THR A 1 92 ? 5.969 -9.133 -16.105 1.00 89.94 92 THR A CA 1
ATOM 704 C C . THR A 1 92 ? 4.489 -9.495 -15.991 1.00 89.94 92 THR A C 1
ATOM 706 O O . THR A 1 92 ? 3.987 -9.641 -14.880 1.00 89.94 92 THR A O 1
ATOM 709 N N . PHE A 1 93 ? 3.797 -9.652 -17.121 1.00 90.12 93 PHE A N 1
ATOM 710 C CA . PHE A 1 93 ? 2.352 -9.892 -17.180 1.00 90.12 93 PHE A CA 1
ATOM 711 C C . PHE A 1 93 ? 1.982 -11.381 -17.181 1.00 90.12 93 PHE A C 1
ATOM 713 O O . PHE A 1 93 ? 0.800 -11.714 -17.152 1.00 90.12 93 PHE A O 1
ATOM 720 N N . GLU A 1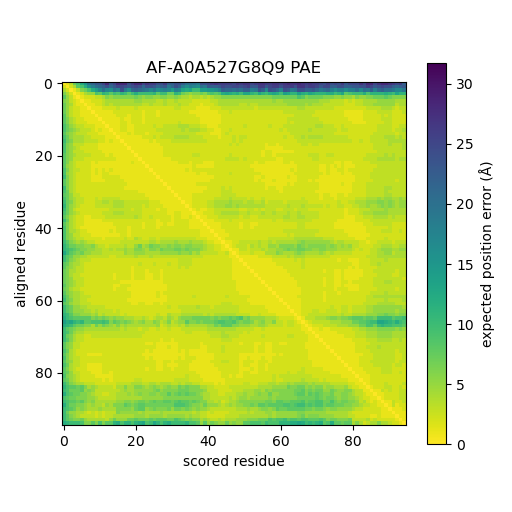 94 ? 2.980 -12.266 -17.204 1.00 90.81 94 GLU A N 1
ATOM 721 C CA . GLU A 1 94 ? 2.810 -13.722 -17.111 1.00 90.81 94 GLU A CA 1
ATOM 722 C C . GLU A 1 94 ? 2.977 -14.260 -15.675 1.00 90.81 94 GLU A C 1
ATOM 724 O O . GLU A 1 94 ? 2.787 -15.454 -15.443 1.00 90.81 94 GLU A O 1
ATOM 729 N N . LYS A 1 95 ? 3.346 -13.396 -14.719 1.00 80.81 95 LYS A N 1
ATOM 730 C CA . LYS A 1 95 ? 3.518 -13.716 -13.291 1.00 80.81 95 LYS A CA 1
ATOM 731 C C . LYS A 1 95 ? 2.203 -13.651 -12.521 1.00 80.81 95 LYS A C 1
ATOM 733 O O . LYS A 1 95 ? 2.033 -14.500 -11.617 1.00 80.81 95 LYS A O 1
#

Radius of gyration: 13.64 Å; Cα contac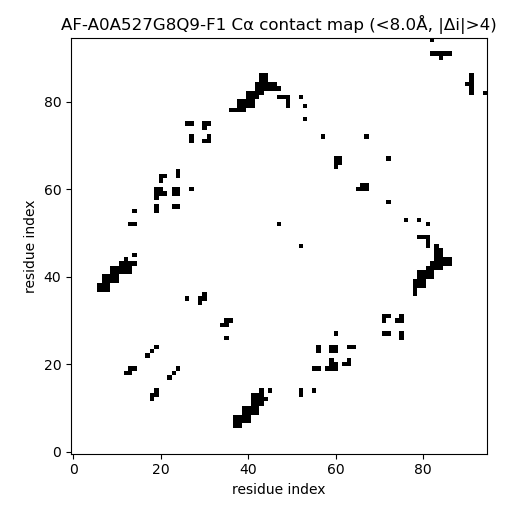ts (8 Å, |Δi|>4): 132; chains: 1; bounding box: 41×24×35 Å

pLDDT: mean 94.23, std 5.99, range [55.94, 98.06]